Protein AF-A0A9D4PKC9-F1 (afdb_monomer_lite)

InterPro domains:
  IPR036396 Cytochrome P450 superfamily [G3DSA:1.10.630.10] (1-82)
  IPR036396 Cytochrome P450 superfamily [SSF48264] (5-75)

Structure (mmCIF, N/CA/C/O backbone):
data_AF-A0A9D4PKC9-F1
#
_entry.id   AF-A0A9D4PKC9-F1
#
loop_
_atom_site.group_PDB
_atom_site.id
_atom_site.type_symbol
_atom_site.label_atom_id
_atom_site.label_alt_id
_atom_site.label_comp_id
_atom_site.label_asym_id
_atom_site.label_entity_id
_atom_site.label_seq_id
_atom_site.pdbx_PDB_ins_code
_atom_site.Cartn_x
_atom_site.Cartn_y
_atom_site.Cartn_z
_atom_site.occupancy
_atom_site.B_iso_or_equiv
_atom_site.auth_seq_id
_atom_site.auth_comp_id
_atom_site.auth_asym_id
_atom_site.auth_atom_id
_atom_site.pdbx_PDB_model_num
ATOM 1 N N . MET A 1 1 ? 23.732 6.067 -7.154 1.00 53.34 1 MET A N 1
ATOM 2 C CA . MET A 1 1 ? 22.299 5.735 -6.983 1.00 53.34 1 MET A CA 1
ATOM 3 C C . MET A 1 1 ? 21.586 6.762 -6.074 1.00 53.34 1 MET A C 1
ATOM 5 O O . MET A 1 1 ? 21.090 6.382 -5.024 1.00 53.34 1 MET A O 1
ATOM 9 N N . PRO A 1 2 ? 21.531 8.066 -6.417 1.00 59.97 2 PRO A N 1
ATOM 10 C CA . PRO A 1 2 ? 20.954 9.093 -5.529 1.00 59.97 2 PRO A CA 1
ATOM 11 C C . PRO A 1 2 ? 19.411 9.178 -5.528 1.00 59.97 2 PRO A C 1
ATOM 13 O O . PRO A 1 2 ? 18.847 9.824 -4.654 1.00 59.97 2 PRO A O 1
ATOM 16 N N . GLN A 1 3 ? 18.722 8.512 -6.464 1.00 67.88 3 GLN A N 1
ATOM 17 C CA . GLN A 1 3 ? 17.271 8.675 -6.671 1.00 67.88 3 GLN A CA 1
ATOM 18 C C . GLN A 1 3 ? 16.390 7.673 -5.888 1.00 67.88 3 GLN A C 1
ATOM 20 O O . GLN A 1 3 ? 15.183 7.862 -5.791 1.00 67.88 3 GLN A O 1
ATOM 25 N N . VAL A 1 4 ? 16.979 6.626 -5.292 1.00 80.94 4 VAL A N 1
ATOM 26 C CA . VAL A 1 4 ? 16.253 5.541 -4.590 1.00 80.94 4 VAL A CA 1
ATOM 27 C C . VAL A 1 4 ? 15.584 6.046 -3.307 1.00 80.94 4 VAL A C 1
ATOM 29 O O . VAL A 1 4 ? 14.427 5.735 -3.034 1.00 80.94 4 VAL A O 1
ATOM 32 N N . MET A 1 5 ? 16.305 6.856 -2.525 1.00 84.50 5 MET A N 1
ATOM 33 C CA . MET A 1 5 ? 15.820 7.380 -1.246 1.00 84.50 5 MET A CA 1
ATOM 34 C C . MET A 1 5 ? 14.603 8.314 -1.413 1.00 84.50 5 MET A C 1
ATOM 36 O O . MET A 1 5 ? 13.617 8.120 -0.703 1.00 84.50 5 MET A O 1
ATOM 40 N N . PRO A 1 6 ? 14.589 9.273 -2.364 1.00 87.88 6 PRO A N 1
ATOM 41 C CA . PRO A 1 6 ? 13.388 10.054 -2.669 1.00 87.88 6 PRO A CA 1
ATOM 42 C C . PRO A 1 6 ? 12.160 9.205 -3.031 1.00 87.88 6 PRO A C 1
ATOM 44 O O . PRO A 1 6 ? 11.078 9.446 -2.494 1.00 87.88 6 PRO A O 1
ATOM 47 N N . SER A 1 7 ? 12.329 8.195 -3.892 1.00 87.31 7 SER A N 1
ATOM 48 C CA . SER A 1 7 ? 11.255 7.277 -4.298 1.00 87.31 7 SER A CA 1
ATOM 49 C C . SER A 1 7 ? 10.696 6.476 -3.119 1.00 87.31 7 SER A C 1
ATOM 51 O O . SER A 1 7 ? 9.480 6.353 -2.972 1.00 87.31 7 SER A O 1
ATOM 53 N N . LEU A 1 8 ? 11.572 5.985 -2.238 1.00 88.88 8 LEU A N 1
ATOM 54 C CA . LEU A 1 8 ? 11.183 5.271 -1.021 1.00 88.88 8 LEU A CA 1
ATOM 55 C C . LEU A 1 8 ? 10.373 6.164 -0.071 1.00 88.88 8 LEU A C 1
ATOM 57 O O . LEU A 1 8 ? 9.316 5.760 0.409 1.00 88.88 8 LEU A O 1
ATOM 61 N N . LEU A 1 9 ? 10.838 7.394 0.174 1.00 91.25 9 LEU A N 1
ATOM 62 C CA . LEU A 1 9 ? 10.133 8.346 1.038 1.00 91.25 9 LEU A CA 1
ATOM 63 C C . LEU A 1 9 ? 8.762 8.727 0.472 1.00 91.25 9 LEU A C 1
ATOM 65 O O . LEU A 1 9 ? 7.817 8.928 1.234 1.00 91.25 9 LEU A O 1
ATOM 69 N N . HIS A 1 10 ? 8.634 8.822 -0.853 1.00 91.00 10 HIS A N 1
ATOM 70 C CA . HIS A 1 10 ? 7.349 9.067 -1.499 1.00 91.00 10 HIS A CA 1
ATOM 71 C C . HIS A 1 10 ? 6.367 7.912 -1.246 1.00 91.00 10 HIS A C 1
ATOM 73 O O . HIS A 1 10 ? 5.262 8.157 -0.757 1.00 91.00 10 HIS A O 1
ATOM 79 N N . ALA A 1 11 ? 6.788 6.667 -1.490 1.00 92.75 11 ALA A N 1
ATOM 80 C CA . ALA A 1 11 ? 5.973 5.483 -1.215 1.00 92.75 11 ALA A CA 1
ATOM 81 C C . ALA A 1 11 ? 5.576 5.397 0.272 1.00 92.75 11 ALA A C 1
ATOM 83 O O . ALA A 1 11 ? 4.418 5.135 0.594 1.00 92.75 11 ALA A O 1
ATOM 84 N N . GLN A 1 12 ? 6.503 5.695 1.188 1.00 93.62 12 GLN A N 1
ATOM 85 C CA . GLN A 1 12 ? 6.233 5.706 2.628 1.00 93.62 12 GLN A CA 1
ATOM 86 C C . GLN A 1 12 ? 5.198 6.769 3.022 1.00 93.62 12 GLN A C 1
ATOM 88 O O . GLN A 1 12 ? 4.308 6.495 3.824 1.00 93.62 12 GLN A O 1
ATOM 93 N N . ARG A 1 13 ? 5.292 7.990 2.477 1.00 94.88 13 ARG A N 1
ATOM 94 C CA . ARG A 1 13 ? 4.321 9.059 2.770 1.00 94.88 13 ARG A CA 1
ATOM 95 C C . ARG A 1 13 ? 2.912 8.676 2.338 1.00 94.88 13 ARG A C 1
ATOM 97 O O . ARG A 1 13 ? 1.971 8.946 3.079 1.00 94.88 13 ARG A O 1
ATOM 104 N N . GLN A 1 14 ? 2.770 8.041 1.175 1.00 94.81 14 GLN A N 1
ATOM 105 C CA . GLN A 1 14 ? 1.472 7.538 0.726 1.00 94.81 14 GLN A CA 1
ATOM 106 C C . GLN A 1 14 ? 0.927 6.478 1.687 1.00 94.81 14 GLN A C 1
ATOM 108 O O . GLN A 1 14 ? -0.225 6.588 2.104 1.00 94.81 14 GLN A O 1
ATOM 113 N N . PHE A 1 15 ? 1.765 5.533 2.114 1.00 95.81 15 PHE A N 1
ATOM 114 C CA . PHE A 1 15 ? 1.373 4.467 3.034 1.00 95.81 15 PHE A CA 1
ATOM 115 C C . PHE A 1 15 ? 0.878 5.002 4.383 1.00 95.81 15 PHE A C 1
ATOM 117 O O . PHE A 1 15 ? -0.199 4.630 4.846 1.00 95.81 15 PHE A O 1
ATOM 124 N N . ILE A 1 16 ? 1.619 5.938 4.988 1.00 96.31 16 ILE A N 1
ATOM 125 C CA . ILE A 1 16 ? 1.214 6.582 6.247 1.00 96.31 16 ILE A CA 1
ATOM 126 C C . ILE A 1 16 ? -0.073 7.392 6.072 1.00 96.31 16 ILE A C 1
ATOM 128 O O . ILE A 1 16 ? -0.930 7.353 6.951 1.00 96.31 16 ILE A O 1
ATOM 132 N N . GLY A 1 17 ? -0.243 8.083 4.941 1.00 96.44 17 GLY A N 1
ATOM 133 C CA . GLY A 1 17 ? -1.484 8.796 4.634 1.00 96.44 17 GLY A CA 1
ATOM 134 C C . GLY A 1 17 ? -2.692 7.859 4.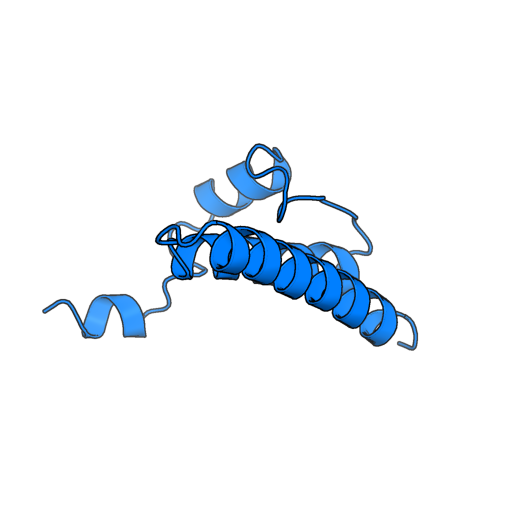570 1.00 96.44 17 GLY A C 1
ATOM 135 O O . GLY A 1 17 ? -3.717 8.137 5.182 1.00 96.44 17 GLY A O 1
ATOM 136 N N . ILE A 1 18 ? -2.549 6.713 3.900 1.00 95.06 18 ILE A N 1
ATOM 137 C CA . ILE A 1 18 ? -3.602 5.694 3.815 1.00 95.06 18 ILE A CA 1
ATOM 138 C C . ILE A 1 18 ? -3.921 5.132 5.203 1.00 95.06 18 ILE A C 1
ATOM 140 O O . ILE A 1 18 ? -5.094 5.028 5.553 1.00 95.06 18 ILE A O 1
ATOM 144 N N . LEU A 1 19 ? -2.917 4.793 6.016 1.00 95.31 19 LEU A N 1
ATOM 145 C CA . LEU A 1 19 ? -3.151 4.300 7.377 1.00 95.31 19 LEU A CA 1
ATOM 146 C C . LEU A 1 19 ? -3.837 5.346 8.264 1.00 95.31 19 LEU A C 1
ATOM 148 O O . LEU A 1 19 ? -4.764 4.993 8.988 1.00 95.31 19 LEU A O 1
ATOM 152 N N . GLY A 1 20 ? -3.437 6.617 8.169 1.00 96.31 20 GLY A N 1
ATOM 153 C CA . GLY A 1 20 ? -4.086 7.724 8.877 1.00 96.31 20 GLY A CA 1
ATOM 154 C C . GLY A 1 20 ? -5.562 7.857 8.503 1.00 96.31 20 GLY A C 1
ATOM 155 O O . GLY A 1 20 ? -6.417 7.865 9.379 1.00 96.31 20 GLY A O 1
ATOM 156 N N . GLU A 1 21 ? -5.877 7.825 7.206 1.00 95.50 21 GLU A N 1
ATOM 157 C CA . GLU A 1 21 ? -7.259 7.850 6.714 1.00 95.50 21 GLU A CA 1
ATOM 158 C C . GLU A 1 21 ? -8.112 6.687 7.259 1.00 95.50 21 GLU A C 1
ATOM 160 O O . GLU A 1 21 ? -9.303 6.861 7.516 1.00 95.50 21 GLU A O 1
ATOM 165 N N . HIS A 1 22 ? -7.539 5.490 7.415 1.00 94.19 22 HIS A N 1
ATOM 166 C CA . HIS A 1 22 ? -8.253 4.349 7.999 1.00 94.19 22 HIS A CA 1
ATOM 167 C C . HIS A 1 22 ? -8.410 4.481 9.518 1.00 94.19 22 HIS A C 1
ATOM 169 O O . HIS A 1 22 ? -9.490 4.195 10.037 1.00 94.19 22 HIS A O 1
ATOM 175 N N . ALA A 1 23 ? -7.375 4.963 10.210 1.00 94.88 23 ALA A N 1
ATOM 176 C CA . ALA A 1 23 ? -7.408 5.219 11.645 1.00 94.88 23 ALA A CA 1
ATOM 177 C C . ALA A 1 23 ? -8.463 6.276 12.009 1.00 94.88 23 ALA A C 1
ATOM 179 O O . ALA A 1 23 ? -9.257 6.048 12.919 1.00 94.88 23 ALA A O 1
ATOM 180 N N . ASP A 1 24 ? -8.543 7.371 11.249 1.00 97.00 24 ASP A N 1
ATOM 181 C CA . ASP A 1 24 ? -9.533 8.439 11.448 1.00 97.00 24 ASP A CA 1
ATOM 182 C C . ASP A 1 24 ? -10.974 7.939 11.269 1.00 97.00 24 ASP A C 1
ATOM 184 O O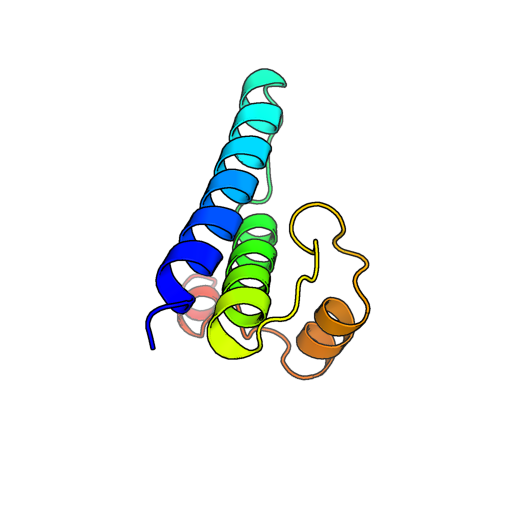 . ASP A 1 24 ? -11.899 8.418 11.926 1.00 97.00 24 ASP A O 1
ATOM 188 N N . ARG A 1 25 ? -11.179 6.950 10.390 1.00 95.12 25 ARG A N 1
ATOM 189 C CA . ARG A 1 25 ? -12.484 6.306 10.181 1.00 95.12 25 ARG A CA 1
ATOM 190 C C . ARG A 1 25 ? -12.803 5.224 11.214 1.00 95.12 25 ARG A C 1
ATOM 192 O O . ARG A 1 25 ? -13.937 4.753 11.235 1.00 95.12 25 ARG A O 1
ATOM 199 N N . GLY A 1 26 ? -11.832 4.809 12.030 1.00 93.00 26 GLY A N 1
ATOM 200 C CA . GLY A 1 26 ? -11.991 3.717 12.992 1.00 93.00 26 GLY A CA 1
ATOM 201 C C . GLY A 1 26 ? -12.347 2.379 12.338 1.00 93.00 26 GLY A C 1
ATOM 202 O O . GLY A 1 26 ? -13.108 1.609 12.916 1.00 93.00 26 GLY A O 1
ATOM 203 N N . VAL A 1 27 ? -11.861 2.130 11.117 1.00 92.38 27 VAL A N 1
ATOM 204 C CA . VAL A 1 27 ? -12.135 0.889 10.377 1.00 92.38 27 VAL A CA 1
ATOM 205 C C . VAL A 1 27 ? -10.988 -0.101 10.522 1.00 92.38 27 VAL A C 1
ATOM 207 O O . VAL A 1 27 ? -9.818 0.279 10.450 1.00 92.38 27 VAL A O 1
ATOM 210 N N . ASP A 1 28 ? -11.331 -1.378 10.662 1.00 92.38 28 ASP A N 1
ATOM 211 C CA . ASP A 1 28 ? -10.349 -2.454 10.602 1.00 92.38 28 ASP A CA 1
ATOM 212 C C . ASP A 1 28 ? -9.740 -2.541 9.200 1.00 92.38 28 ASP A C 1
ATOM 214 O O . ASP A 1 28 ? -10.418 -2.360 8.183 1.00 92.38 28 ASP A O 1
ATOM 218 N N . VAL A 1 29 ? -8.441 -2.831 9.149 1.00 90.88 29 VAL A N 1
ATOM 219 C CA . VAL A 1 29 ? -7.693 -2.961 7.899 1.00 90.88 29 VAL A CA 1
ATOM 220 C C . VAL A 1 29 ? -6.973 -4.291 7.828 1.00 90.88 29 VAL A C 1
ATOM 222 O O . VAL A 1 29 ? -6.386 -4.755 8.805 1.00 90.88 29 VAL A O 1
ATOM 225 N N . ASP A 1 30 ? -6.952 -4.871 6.631 1.00 90.38 30 ASP A N 1
ATOM 226 C CA . ASP A 1 30 ? -6.025 -5.950 6.320 1.00 90.38 30 ASP A CA 1
ATOM 227 C C . ASP A 1 30 ? -4.627 -5.361 6.089 1.00 90.38 30 ASP A C 1
ATOM 229 O O . ASP A 1 30 ? -4.275 -4.906 4.994 1.00 90.38 30 ASP A O 1
ATOM 233 N N . ILE A 1 31 ? -3.832 -5.343 7.160 1.00 89.44 31 ILE A N 1
ATOM 234 C CA . ILE A 1 31 ? -2.472 -4.808 7.132 1.00 89.44 31 ILE A CA 1
ATOM 235 C C . ILE A 1 31 ? -1.562 -5.601 6.196 1.00 89.44 31 ILE A C 1
ATOM 237 O O . ILE A 1 31 ? -0.643 -5.016 5.625 1.00 89.44 31 ILE A O 1
ATOM 241 N N . THR A 1 32 ? -1.822 -6.898 5.998 1.00 86.69 32 THR A N 1
ATOM 242 C CA . THR A 1 32 ? -1.040 -7.718 5.075 1.00 86.69 32 THR A CA 1
ATOM 243 C C . THR A 1 32 ? -1.221 -7.170 3.675 1.00 86.69 32 THR A C 1
ATOM 245 O O . THR A 1 32 ? -0.241 -6.678 3.123 1.00 86.69 32 THR A O 1
ATOM 248 N N . SER A 1 33 ? -2.459 -7.104 3.169 1.00 87.44 33 SER A N 1
ATOM 249 C CA . SER A 1 33 ? -2.775 -6.538 1.847 1.00 87.44 33 SER A CA 1
ATOM 250 C C . SER A 1 33 ? -2.195 -5.134 1.626 1.00 87.44 33 SER A C 1
ATOM 252 O O . SER A 1 33 ? -1.719 -4.816 0.534 1.00 87.44 33 SER A O 1
ATOM 254 N N . LEU A 1 34 ? -2.224 -4.268 2.645 1.00 91.75 34 LEU A N 1
ATOM 255 C CA . LEU A 1 34 ? -1.644 -2.923 2.551 1.00 91.75 34 LEU A CA 1
ATOM 256 C C . LEU A 1 34 ? -0.112 -2.961 2.443 1.00 91.75 34 LEU A C 1
ATOM 258 O O . LEU A 1 34 ? 0.463 -2.232 1.631 1.00 91.75 34 LEU A O 1
ATOM 262 N N . CYS A 1 35 ? 0.546 -3.822 3.218 1.00 90.62 35 CYS A N 1
ATOM 263 C CA . CYS A 1 35 ? 1.988 -4.036 3.142 1.00 90.62 35 CYS A CA 1
ATOM 264 C C . CYS A 1 35 ? 2.413 -4.625 1.791 1.00 90.62 35 CYS A C 1
ATOM 266 O O . CYS A 1 35 ? 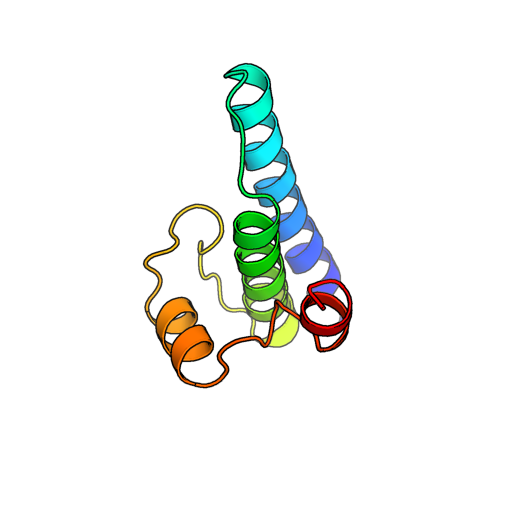3.427 -4.188 1.255 1.00 90.62 35 CYS A O 1
ATOM 268 N N . GLU A 1 36 ? 1.638 -5.538 1.195 1.00 89.62 36 GLU A N 1
ATOM 269 C CA . GLU A 1 36 ? 1.936 -6.091 -0.140 1.00 89.62 36 GLU A CA 1
ATOM 270 C C . GLU A 1 36 ? 2.028 -4.985 -1.192 1.00 89.62 36 GLU A C 1
ATOM 272 O O . GLU A 1 36 ? 3.007 -4.886 -1.938 1.00 89.62 36 GLU A O 1
ATOM 277 N N . ARG A 1 37 ? 1.022 -4.105 -1.207 1.00 91.25 37 ARG A N 1
ATOM 278 C CA . ARG A 1 37 ? 0.952 -2.966 -2.129 1.00 91.25 37 ARG A CA 1
ATOM 279 C C . ARG A 1 37 ? 2.077 -1.974 -1.863 1.00 91.25 37 ARG A C 1
ATOM 281 O O . ARG A 1 37 ? 2.688 -1.483 -2.805 1.00 91.25 37 ARG A O 1
ATOM 288 N N . PHE A 1 38 ? 2.382 -1.698 -0.596 1.00 92.81 38 PHE A N 1
ATOM 289 C CA . PHE A 1 38 ? 3.497 -0.830 -0.223 1.00 92.81 38 PHE A CA 1
ATOM 290 C C . PHE A 1 38 ? 4.843 -1.386 -0.701 1.00 92.81 38 PHE A C 1
ATOM 292 O O . PHE A 1 38 ? 5.611 -0.667 -1.339 1.00 92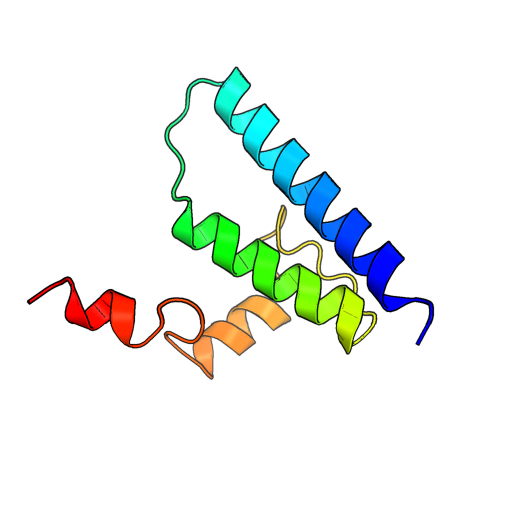.81 38 PHE A O 1
ATOM 299 N N . THR A 1 39 ? 5.127 -2.665 -0.453 1.00 90.56 39 THR A N 1
ATOM 300 C CA . THR A 1 39 ? 6.363 -3.314 -0.906 1.00 90.56 39 THR A CA 1
ATOM 301 C C . THR A 1 39 ? 6.483 -3.272 -2.426 1.00 90.56 39 THR A C 1
ATOM 303 O O . THR A 1 39 ? 7.550 -2.932 -2.944 1.00 90.56 39 THR A O 1
ATOM 306 N N . PHE A 1 40 ? 5.395 -3.554 -3.144 1.00 91.12 40 PHE A N 1
ATOM 307 C CA . PHE A 1 40 ? 5.387 -3.486 -4.601 1.00 91.12 40 PHE A CA 1
ATOM 308 C C . PHE A 1 40 ? 5.640 -2.068 -5.121 1.00 91.12 40 PHE A C 1
ATOM 310 O O . PHE A 1 40 ? 6.453 -1.882 -6.024 1.00 91.12 40 PHE A O 1
ATOM 317 N N . ASP A 1 41 ? 5.007 -1.061 -4.519 1.00 92.38 41 ASP A N 1
ATOM 318 C CA . ASP A 1 41 ? 5.187 0.342 -4.895 1.00 92.38 41 ASP A CA 1
ATOM 319 C C . ASP A 1 41 ? 6.621 0.832 -4.647 1.00 92.38 41 ASP A C 1
ATOM 321 O O . ASP A 1 41 ? 7.199 1.533 -5.478 1.00 92.38 41 ASP A O 1
ATOM 325 N N . VAL A 1 42 ? 7.237 0.409 -3.537 1.00 91.88 42 VAL A N 1
ATOM 326 C CA . VAL A 1 42 ? 8.651 0.686 -3.249 1.00 91.88 42 VAL A CA 1
ATOM 327 C C . VAL A 1 42 ? 9.548 0.071 -4.317 1.00 91.88 42 VAL A C 1
ATOM 329 O O . VAL A 1 42 ? 10.421 0.761 -4.838 1.00 91.88 42 VAL A O 1
ATOM 332 N N . ILE A 1 43 ? 9.343 -1.196 -4.679 1.00 89.94 43 ILE A N 1
ATOM 333 C CA . ILE A 1 43 ? 10.135 -1.859 -5.725 1.00 89.94 43 ILE A CA 1
ATOM 334 C C . ILE A 1 43 ? 9.925 -1.159 -7.075 1.00 89.94 43 ILE A C 1
ATOM 336 O O . ILE A 1 43 ? 10.902 -0.819 -7.745 1.00 89.94 43 ILE A O 1
ATOM 340 N N . GLY A 1 44 ? 8.674 -0.874 -7.444 1.00 89.38 44 GLY A N 1
ATOM 341 C CA . GLY A 1 44 ? 8.313 -0.166 -8.672 1.00 89.38 44 GLY A CA 1
ATOM 342 C C . GLY A 1 44 ? 9.031 1.177 -8.789 1.00 89.38 44 GLY A C 1
ATOM 343 O O . GLY A 1 44 ? 9.769 1.400 -9.749 1.00 89.38 44 GLY A O 1
ATOM 344 N N . LYS A 1 45 ? 8.913 2.036 -7.772 1.00 90.06 45 LYS A N 1
ATOM 345 C CA . LYS A 1 45 ? 9.484 3.393 -7.785 1.00 90.06 45 LYS A CA 1
ATOM 346 C C . LYS A 1 45 ? 10.996 3.417 -7.585 1.00 90.06 45 LYS A C 1
ATOM 348 O O . LYS A 1 45 ? 11.680 4.241 -8.190 1.00 90.06 45 LYS A O 1
ATOM 353 N N . ALA A 1 46 ? 11.532 2.569 -6.710 1.00 87.94 46 ALA A N 1
ATOM 354 C CA . ALA A 1 46 ? 12.927 2.646 -6.282 1.00 87.94 46 ALA A CA 1
ATOM 355 C C . ALA A 1 46 ? 13.875 1.816 -7.161 1.00 87.94 46 ALA A C 1
ATOM 357 O O . ALA A 1 46 ? 14.997 2.257 -7.409 1.00 87.94 46 ALA A O 1
ATOM 358 N N . ALA A 1 47 ? 13.440 0.644 -7.640 1.00 85.94 47 ALA A N 1
ATOM 359 C CA . ALA A 1 47 ? 14.256 -0.224 -8.491 1.00 85.94 47 ALA A CA 1
ATOM 360 C C . ALA A 1 47 ? 14.013 0.025 -9.985 1.00 85.94 47 ALA A C 1
ATOM 362 O O . ALA A 1 47 ? 14.970 0.053 -10.757 1.00 85.94 47 ALA A O 1
ATOM 363 N N . PHE A 1 48 ? 12.755 0.234 -10.387 1.00 87.75 48 PHE A N 1
ATOM 364 C CA . PHE A 1 48 ? 12.376 0.357 -11.800 1.00 87.75 48 PHE A CA 1
ATOM 365 C C . PHE A 1 48 ? 12.021 1.786 -12.234 1.00 87.75 48 PHE A C 1
ATOM 367 O O . PHE A 1 48 ? 11.930 2.048 -13.430 1.00 87.75 48 PHE A O 1
ATOM 374 N N . GLY A 1 49 ? 11.843 2.720 -11.292 1.00 86.56 49 GLY A N 1
ATOM 375 C CA . GLY A 1 49 ? 11.423 4.093 -11.592 1.00 86.56 49 GLY A CA 1
ATOM 376 C C . GLY A 1 49 ? 9.992 4.201 -12.133 1.00 86.56 49 GLY A C 1
ATOM 377 O O . GLY A 1 49 ? 9.668 5.184 -12.793 1.00 86.56 49 GLY A O 1
ATOM 378 N N . ILE A 1 50 ? 9.152 3.193 -11.885 1.00 88.12 50 ILE A N 1
ATOM 379 C CA . ILE A 1 50 ? 7.761 3.116 -12.338 1.00 88.12 50 ILE A CA 1
ATOM 380 C C . ILE A 1 50 ? 6.851 3.605 -11.214 1.00 88.12 50 ILE A C 1
ATOM 382 O O . ILE A 1 50 ? 6.907 3.088 -10.098 1.00 88.12 50 ILE A O 1
ATOM 386 N N . ASP A 1 51 ? 5.980 4.564 -11.519 1.00 86.19 51 ASP A N 1
ATOM 387 C CA . ASP A 1 51 ? 4.896 4.943 -10.618 1.00 86.19 51 ASP A CA 1
ATOM 388 C C . ASP A 1 51 ? 3.668 4.070 -10.893 1.00 86.19 51 ASP A C 1
ATOM 390 O O . ASP A 1 51 ? 3.086 4.116 -11.977 1.00 86.19 51 ASP A O 1
ATOM 394 N N . THR A 1 52 ? 3.321 3.214 -9.933 1.00 82.50 52 THR A N 1
ATOM 395 C CA . THR A 1 52 ? 2.251 2.218 -10.094 1.00 82.50 52 THR A CA 1
ATOM 396 C C . THR A 1 52 ? 0.927 2.657 -9.474 1.00 82.50 52 THR A C 1
ATOM 398 O O . THR A 1 52 ? -0.110 2.082 -9.803 1.00 82.50 52 THR A O 1
ATOM 401 N N . ASP A 1 53 ? 0.956 3.634 -8.561 1.00 88.06 53 ASP A N 1
ATOM 402 C CA . ASP A 1 53 ? -0.169 4.031 -7.695 1.00 88.06 53 ASP A CA 1
ATOM 403 C C . ASP A 1 53 ? -0.903 2.850 -7.015 1.00 88.06 53 ASP A C 1
ATOM 405 O O . ASP A 1 53 ? -2.052 2.952 -6.586 1.00 88.06 53 ASP A O 1
ATOM 409 N N . VAL A 1 54 ? -0.241 1.696 -6.876 1.00 92.94 54 VAL A N 1
ATOM 410 C CA . VAL A 1 54 ? -0.875 0.444 -6.430 1.00 92.94 54 VAL A CA 1
ATOM 411 C C . VAL A 1 54 ? -1.402 0.517 -4.992 1.00 92.94 54 VAL A C 1
ATOM 413 O O . VAL A 1 54 ? -2.327 -0.202 -4.615 1.00 92.94 54 VAL A O 1
ATOM 416 N N . GLN A 1 55 ? -0.836 1.411 -4.174 1.00 93.38 55 GLN A N 1
ATOM 417 C CA . GLN A 1 55 ? -1.265 1.604 -2.790 1.00 93.38 55 GLN A CA 1
ATOM 418 C C . GLN A 1 55 ? -2.714 2.102 -2.701 1.00 93.38 55 GLN A C 1
ATOM 420 O O . GLN A 1 55 ? -3.447 1.679 -1.806 1.00 93.38 55 GLN A O 1
ATOM 425 N N . ARG A 1 56 ? -3.139 2.967 -3.634 1.00 92.12 56 ARG A N 1
ATOM 426 C CA . ARG A 1 56 ? -4.516 3.481 -3.718 1.00 92.12 56 ARG A CA 1
ATOM 427 C C . ARG A 1 56 ? -5.346 2.759 -4.774 1.00 92.12 56 ARG A C 1
ATOM 429 O O . ARG A 1 56 ? -6.550 2.609 -4.584 1.00 92.12 56 ARG A O 1
ATOM 436 N N . ASN A 1 57 ? -4.708 2.274 -5.836 1.00 90.31 57 ASN A N 1
ATOM 437 C CA . ASN A 1 57 ? -5.342 1.548 -6.926 1.00 90.31 57 ASN A CA 1
ATOM 438 C C . ASN A 1 57 ? -4.834 0.093 -7.014 1.00 90.31 57 ASN A C 1
ATOM 440 O O . ASN A 1 57 ? -3.926 -0.205 -7.796 1.00 90.31 57 ASN A O 1
ATOM 444 N N . PRO A 1 58 ? -5.427 -0.846 -6.256 1.00 85.94 58 PRO A N 1
ATOM 445 C CA . PRO A 1 58 ? -5.013 -2.249 -6.278 1.00 85.94 58 PRO A CA 1
ATOM 446 C C . PRO A 1 58 ? -5.286 -2.960 -7.609 1.00 85.94 58 PRO A C 1
ATOM 448 O O . PRO A 1 58 ? -4.806 -4.073 -7.812 1.00 85.94 58 PRO A O 1
ATOM 451 N N . ASP A 1 59 ? -6.033 -2.340 -8.525 1.00 87.94 59 ASP A N 1
ATOM 452 C CA . ASP A 1 59 ? -6.345 -2.911 -9.832 1.00 87.94 59 ASP A CA 1
ATOM 453 C C . ASP A 1 59 ? -5.250 -2.685 -10.885 1.00 87.94 59 ASP A C 1
ATOM 455 O O . ASP A 1 59 ? -5.466 -2.986 -12.061 1.00 87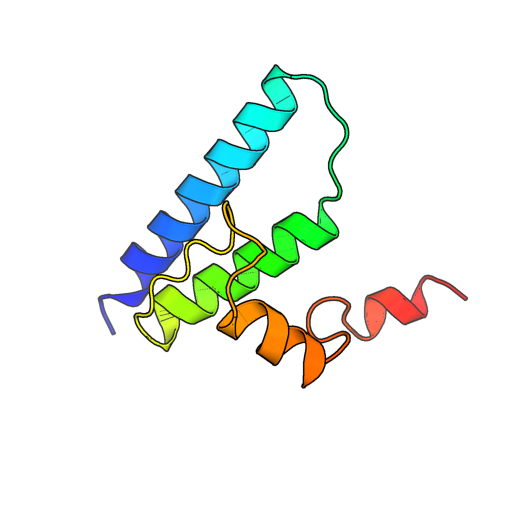.94 59 ASP A O 1
ATOM 459 N N . ASN A 1 60 ? -4.069 -2.202 -10.481 1.00 89.12 60 ASN A N 1
ATOM 460 C CA . ASN A 1 60 ? -2.932 -2.040 -11.380 1.00 89.12 60 ASN A CA 1
ATOM 461 C C . ASN A 1 60 ? -2.588 -3.381 -12.084 1.00 89.12 60 ASN A C 1
ATOM 463 O O . ASN A 1 60 ? -2.307 -4.370 -11.399 1.00 89.12 60 ASN A O 1
ATOM 467 N N . PRO A 1 61 ? -2.571 -3.433 -13.434 1.00 89.94 61 PRO A N 1
ATOM 468 C CA . PRO A 1 61 ? -2.307 -4.665 -14.180 1.00 89.94 61 PRO A CA 1
ATOM 469 C C . PRO A 1 61 ? -0.966 -5.311 -13.829 1.00 89.94 61 PRO A C 1
ATOM 471 O O . PRO A 1 61 ? -0.904 -6.514 -13.615 1.00 89.94 61 PRO A O 1
ATOM 474 N N . LEU A 1 62 ? 0.088 -4.504 -13.672 1.00 87.81 62 LEU A N 1
ATOM 475 C CA . LEU A 1 62 ? 1.425 -4.995 -13.345 1.00 87.81 62 LEU A CA 1
ATOM 476 C C . LEU A 1 62 ? 1.461 -5.645 -11.956 1.00 87.81 62 LEU A C 1
ATOM 478 O O . LEU A 1 62 ? 2.149 -6.643 -11.758 1.00 87.81 62 LEU A O 1
ATOM 482 N N . PHE A 1 63 ? 0.705 -5.101 -11.003 1.00 88.94 63 PHE A N 1
ATOM 483 C CA . PHE A 1 63 ? 0.578 -5.686 -9.671 1.00 88.94 63 PHE A CA 1
ATOM 484 C C . PHE A 1 63 ? -0.183 -7.014 -9.707 1.00 88.94 63 PHE A C 1
ATOM 486 O O . PHE A 1 63 ? 0.274 -8.001 -9.134 1.00 88.94 63 PHE A O 1
ATOM 493 N N . LYS A 1 64 ? -1.309 -7.066 -10.426 1.00 89.44 64 LYS A N 1
ATOM 494 C CA . LYS A 1 64 ? -2.103 -8.293 -10.586 1.00 89.44 64 LYS A CA 1
ATOM 495 C C . LYS A 1 64 ? -1.320 -9.403 -11.275 1.00 89.44 64 LYS A C 1
ATOM 497 O O . LYS A 1 64 ? -1.321 -10.534 -10.794 1.00 89.44 64 LYS A O 1
ATOM 502 N N . ASP A 1 65 ? -0.624 -9.069 -12.354 1.00 89.56 65 ASP A N 1
ATOM 503 C CA . ASP A 1 65 ? 0.201 -10.022 -13.090 1.00 89.56 65 ASP A CA 1
ATOM 504 C C . ASP A 1 65 ? 1.361 -10.524 -12.218 1.00 89.56 65 ASP A C 1
ATOM 506 O O . ASP A 1 65 ? 1.639 -11.722 -12.189 1.00 89.56 65 ASP A O 1
ATOM 510 N N . ALA A 1 66 ? 1.995 -9.645 -11.432 1.00 85.06 66 ALA A N 1
ATOM 511 C CA . ALA A 1 66 ? 3.056 -10.039 -10.506 1.00 85.06 66 ALA A CA 1
ATOM 512 C C . ALA A 1 66 ? 2.566 -11.017 -9.425 1.00 85.06 66 ALA A C 1
ATOM 514 O O . ALA A 1 66 ? 3.240 -12.013 -9.155 1.00 85.06 66 ALA A O 1
ATOM 515 N N . LEU A 1 67 ? 1.383 -10.779 -8.850 1.00 82.75 67 LEU A N 1
ATOM 516 C CA . LEU A 1 67 ? 0.761 -11.691 -7.884 1.00 82.75 67 LEU A CA 1
ATOM 517 C C . LEU A 1 67 ? 0.379 -13.040 -8.513 1.00 82.75 67 LEU A C 1
ATOM 519 O O . LEU A 1 67 ? 0.474 -14.070 -7.849 1.00 82.75 67 LEU A O 1
ATOM 523 N N . ALA A 1 68 ? -0.027 -13.051 -9.785 1.00 84.12 68 ALA A N 1
ATOM 524 C CA . ALA A 1 68 ? -0.369 -14.278 -10.502 1.00 84.12 68 ALA A CA 1
ATOM 525 C C . ALA A 1 68 ? 0.863 -15.142 -10.818 1.00 84.12 68 ALA A C 1
ATOM 527 O O . ALA A 1 68 ? 0.785 -16.370 -10.767 1.00 84.12 68 ALA A O 1
ATOM 528 N N . VAL A 1 69 ? 2.000 -14.516 -11.139 1.00 83.94 69 VAL A N 1
ATOM 529 C CA . VAL A 1 69 ? 3.255 -15.223 -11.449 1.00 83.94 69 VAL A CA 1
ATOM 530 C C . VAL A 1 69 ? 3.953 -15.716 -10.180 1.00 83.94 69 VAL A C 1
ATOM 532 O O . VAL A 1 69 ? 4.561 -16.786 -10.191 1.00 83.94 69 VAL A O 1
ATOM 535 N N . LEU A 1 70 ? 3.866 -14.960 -9.083 1.00 73.44 70 LEU A N 1
ATOM 536 C CA . LEU A 1 70 ? 4.496 -15.285 -7.801 1.00 73.44 70 LEU A CA 1
ATOM 537 C C . LEU A 1 70 ? 3.460 -15.240 -6.667 1.00 73.44 70 LEU A C 1
ATOM 539 O O . LEU A 1 70 ? 3.515 -14.345 -5.815 1.00 73.44 70 LEU A O 1
ATOM 543 N N . PRO A 1 71 ? 2.527 -16.213 -6.622 1.00 65.31 71 PRO A N 1
ATOM 544 C CA . PRO A 1 71 ? 1.621 -16.335 -5.493 1.00 65.31 71 PRO A CA 1
ATOM 545 C C . PRO A 1 71 ? 2.468 -16.575 -4.241 1.00 65.31 71 PRO A C 1
ATOM 547 O O . PRO A 1 71 ? 3.305 -17.479 -4.219 1.00 65.31 71 PRO A O 1
ATOM 550 N N . ASN A 1 72 ? 2.255 -15.765 -3.203 1.00 63.88 72 ASN A N 1
ATOM 551 C CA . ASN A 1 72 ? 2.948 -15.825 -1.909 1.00 63.88 72 ASN A CA 1
ATOM 552 C C . ASN A 1 72 ? 4.337 -15.164 -1.828 1.00 63.88 72 ASN A C 1
ATOM 554 O O . ASN A 1 72 ? 5.097 -15.450 -0.904 1.00 63.88 72 ASN A O 1
ATOM 558 N N . ILE A 1 73 ? 4.693 -14.252 -2.738 1.00 65.44 73 ILE A N 1
ATOM 559 C CA . ILE A 1 73 ? 5.962 -13.504 -2.606 1.00 65.44 73 ILE A CA 1
ATOM 560 C C . ILE A 1 73 ? 5.993 -12.616 -1.346 1.00 65.44 73 ILE A C 1
ATOM 562 O O . ILE A 1 73 ? 7.053 -12.337 -0.789 1.00 65.44 73 ILE A O 1
ATOM 566 N N . THR A 1 74 ? 4.814 -12.183 -0.905 1.00 60.19 74 THR A N 1
ATOM 567 C CA . THR A 1 74 ? 4.564 -11.295 0.237 1.00 60.19 74 THR A CA 1
ATOM 568 C C . THR A 1 74 ? 4.200 -12.058 1.506 1.00 60.19 74 THR A C 1
ATOM 570 O O . THR A 1 74 ? 4.577 -11.648 2.604 1.00 60.19 74 THR A O 1
ATOM 573 N N . THR A 1 75 ? 3.546 -13.211 1.377 1.00 61.34 75 THR A N 1
ATOM 574 C CA . THR A 1 75 ? 3.375 -14.180 2.463 1.00 61.34 75 THR A CA 1
ATOM 575 C C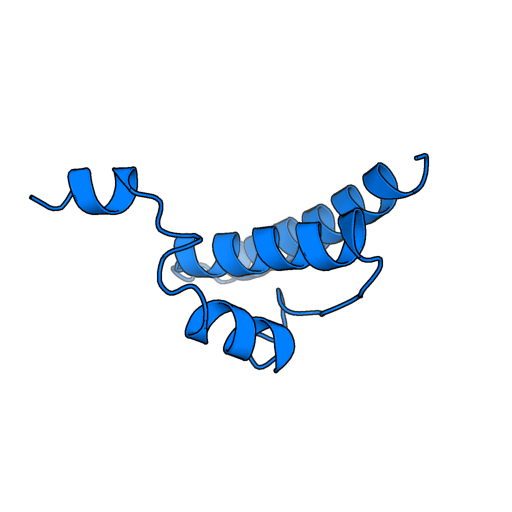 . THR A 1 75 ? 4.580 -15.116 2.476 1.00 61.34 75 THR A C 1
ATOM 577 O O . THR A 1 75 ? 4.541 -16.224 1.949 1.00 61.34 75 THR A O 1
ATOM 580 N N . GLY A 1 76 ? 5.693 -14.647 3.048 1.00 58.88 76 GLY A N 1
ATOM 581 C CA . GLY A 1 76 ? 6.930 -15.429 3.112 1.00 58.88 76 GLY A CA 1
ATOM 582 C C . GLY A 1 76 ? 6.735 -16.814 3.749 1.00 58.88 76 GLY A C 1
ATOM 583 O O . GLY A 1 76 ? 5.774 -17.048 4.476 1.00 58.88 76 GLY A O 1
ATOM 584 N N . PHE A 1 77 ? 7.696 -17.720 3.542 1.00 54.69 77 PHE A N 1
ATOM 585 C CA . PHE A 1 77 ? 7.719 -19.080 4.116 1.00 54.69 77 PHE A CA 1
ATOM 586 C C . PHE A 1 77 ? 7.341 -19.142 5.618 1.00 54.69 77 PHE A C 1
ATOM 588 O O . PHE A 1 77 ? 6.667 -20.071 6.055 1.00 54.69 77 PHE A O 1
ATOM 595 N N . LEU A 1 78 ? 7.692 -18.111 6.397 1.00 51.69 78 LEU A N 1
ATOM 596 C CA . LEU A 1 78 ? 7.346 -17.978 7.820 1.00 51.69 78 LEU A CA 1
ATOM 597 C C . LEU A 1 78 ? 5.848 -17.731 8.098 1.00 51.69 78 LEU A C 1
ATOM 599 O O . LEU A 1 78 ? 5.365 -18.138 9.150 1.00 51.69 78 LEU A O 1
ATOM 603 N N . TYR A 1 79 ? 5.101 -17.103 7.184 1.00 59.53 79 TYR A N 1
ATOM 604 C CA . TYR A 1 79 ? 3.652 -16.893 7.323 1.00 59.53 79 TYR A CA 1
ATOM 605 C C . TYR A 1 79 ? 2.884 -18.222 7.281 1.00 59.53 79 TYR A C 1
ATOM 607 O O . TYR A 1 79 ? 1.906 -18.400 8.005 1.00 59.53 79 TYR A O 1
ATOM 615 N N . HIS A 1 80 ? 3.357 -19.183 6.481 1.00 56.25 80 HIS A N 1
ATOM 616 C CA . HIS A 1 80 ? 2.767 -20.520 6.412 1.00 56.25 80 HIS A CA 1
ATOM 617 C C . HIS A 1 80 ? 3.199 -21.430 7.572 1.00 56.25 80 HIS A C 1
ATOM 619 O O . HIS A 1 80 ? 2.393 -22.236 8.019 1.00 56.25 80 HIS A O 1
ATOM 625 N N . LEU A 1 81 ? 4.402 -21.242 8.129 1.00 55.50 81 LEU A N 1
ATOM 626 C CA . LEU A 1 81 ? 4.892 -22.012 9.282 1.00 55.50 81 LEU A CA 1
ATOM 627 C C . LEU A 1 81 ? 4.120 -21.727 10.591 1.00 55.50 81 LEU A C 1
ATOM 629 O O . LEU A 1 81 ? 4.092 -22.567 11.479 1.00 55.50 81 LEU A O 1
ATOM 633 N N . GLY A 1 82 ? 3.491 -20.553 10.728 1.00 50.78 82 GLY A N 1
ATOM 634 C CA . GLY A 1 82 ? 2.697 -20.177 11.910 1.00 50.78 82 GLY A CA 1
ATOM 635 C C . GLY A 1 82 ? 1.215 -20.573 11.857 1.00 50.78 82 GLY A C 1
ATOM 636 O O . GLY A 1 82 ? 0.457 -20.177 12.741 1.00 50.78 82 GLY A O 1
ATOM 637 N N . ARG A 1 83 ? 0.784 -21.285 10.807 1.00 50.84 83 ARG A N 1
ATOM 638 C CA . ARG A 1 83 ? -0.614 -21.697 10.579 1.00 50.84 83 ARG A CA 1
ATOM 639 C C . ARG A 1 83 ? -0.847 -23.211 10.707 1.00 50.84 83 ARG A C 1
ATOM 641 O O . ARG A 1 83 ? -1.935 -23.662 10.346 1.00 50.84 83 ARG A O 1
ATOM 648 N N . GLU A 1 84 ? 0.148 -23.948 11.204 1.00 41.72 84 GLU A N 1
ATOM 649 C CA . GLU A 1 84 ? 0.095 -25.386 11.521 1.00 41.72 84 GLU A CA 1
ATOM 650 C C . GLU A 1 84 ? -0.076 -25.634 13.024 1.00 41.72 84 GLU A C 1
ATOM 652 O O . GLU A 1 84 ? 0.604 -24.947 13.822 1.00 41.72 84 GLU A O 1
#

pLDDT: mean 83.46, std 13.93, range [41.72, 97.0]

Radius of gyration: 13.92 Å; chains: 1; bounding box: 35×35×27 Å

Secondary structure (DSSP, 8-state):
-TTHHHHHHHHHHHHHHHHHHHHHHT----HHHHHHHHHHHHHIIIII-----TTT-TT-HHHHHHHHHSTTSSS-HHHHHTT-

Sequence (84 aa):
MPQVMPSLLHAQRQFIGILGEHADRGVDVDITSLCERFTFDVIGKAAFGIDTDVQRNPDNPLFKDALAVLPNITTGFLYHLGRE

Foldseek 3Di:
DPQLVVQLVVLVVLLVVVVVVCVVVVDDDPVLLLVLQSVVSSCQCRVVVHHQVCNVPVVRPVNVVVCVVDVCPSVPPVVVVVVD

Organism: Rhipicephalus sanguineus (NCBI:txid34632)